Protein AF-A0A0P1F8E0-F1 (afdb_monomer_lite)

Structure (mmCIF, N/CA/C/O backbone):
data_AF-A0A0P1F8E0-F1
#
_entry.id   AF-A0A0P1F8E0-F1
#
loop_
_atom_site.group_PDB
_atom_site.id
_atom_site.type_symbol
_atom_site.label_atom_id
_atom_site.label_alt_id
_atom_site.label_comp_id
_atom_site.label_asym_id
_atom_site.label_entity_id
_atom_site.label_seq_id
_atom_site.pdbx_PDB_ins_code
_atom_site.Cartn_x
_atom_site.Cartn_y
_atom_site.Cartn_z
_atom_site.occupancy
_atom_site.B_iso_or_equiv
_atom_site.auth_seq_id
_atom_site.auth_comp_id
_atom_site.auth_asym_id
_atom_site.auth_atom_id
_atom_site.pdbx_PDB_model_num
ATOM 1 N N . MET A 1 1 ? 24.838 -0.613 16.513 1.00 41.22 1 MET A N 1
ATOM 2 C CA . MET A 1 1 ? 23.738 0.368 16.396 1.00 41.22 1 MET A CA 1
ATOM 3 C C . MET A 1 1 ? 22.427 -0.384 16.225 1.00 41.22 1 MET A C 1
ATOM 5 O 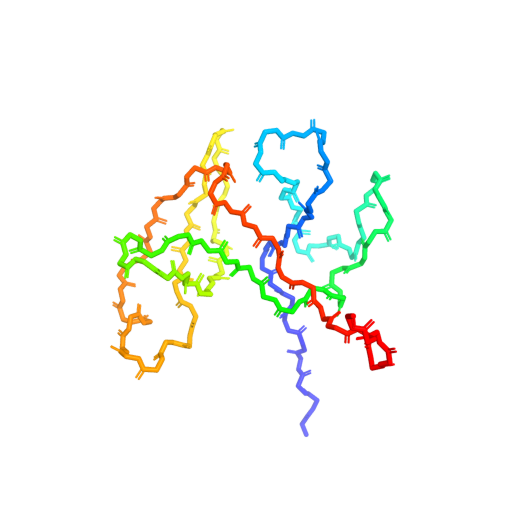O . MET A 1 1 ? 22.296 -1.120 15.259 1.00 41.22 1 MET A O 1
ATOM 9 N N . ALA A 1 2 ? 21.484 -0.265 17.164 1.00 48.47 2 ALA A N 1
ATOM 10 C CA . ALA A 1 2 ? 20.146 -0.818 16.968 1.00 48.47 2 ALA A CA 1
ATOM 11 C C . ALA A 1 2 ? 19.457 0.003 15.871 1.00 48.47 2 ALA A C 1
ATOM 13 O O . ALA A 1 2 ? 19.174 1.183 16.074 1.00 48.47 2 ALA A O 1
ATOM 14 N N . HIS A 1 3 ? 19.244 -0.587 14.694 1.00 52.94 3 HIS A N 1
ATOM 15 C CA . HIS A 1 3 ? 18.397 0.022 13.676 1.00 52.94 3 HIS A CA 1
ATOM 16 C C . HIS A 1 3 ? 17.008 0.191 14.297 1.00 52.94 3 HIS A C 1
ATOM 18 O O . HIS A 1 3 ? 16.289 -0.787 14.490 1.00 52.94 3 HIS A O 1
ATOM 24 N N . LYS A 1 4 ? 16.653 1.424 14.676 1.00 51.78 4 LYS A N 1
ATOM 25 C CA . LYS A 1 4 ? 15.289 1.764 15.083 1.00 51.78 4 LYS A CA 1
ATOM 26 C C . LYS A 1 4 ? 14.419 1.501 13.860 1.00 51.78 4 LYS A C 1
ATOM 28 O O . LYS A 1 4 ? 14.428 2.290 12.919 1.00 51.78 4 LYS A O 1
ATOM 33 N N . TYR A 1 5 ? 13.744 0.356 13.843 1.00 59.50 5 TYR A N 1
ATOM 34 C CA . TYR A 1 5 ? 12.760 0.050 12.819 1.00 59.50 5 TYR A CA 1
ATOM 35 C C . TYR A 1 5 ? 11.672 1.115 12.915 1.00 59.50 5 TYR A C 1
ATOM 37 O O . TYR A 1 5 ? 10.918 1.153 13.888 1.00 59.50 5 TYR A O 1
ATOM 45 N N . GLN A 1 6 ? 11.647 2.022 11.942 1.00 66.31 6 GLN A N 1
ATOM 46 C CA . GLN A 1 6 ? 10.539 2.943 11.785 1.00 66.31 6 GLN A CA 1
ATOM 47 C C . GLN A 1 6 ? 9.493 2.231 10.933 1.00 66.31 6 GLN A C 1
ATOM 49 O O . GLN A 1 6 ? 9.785 1.879 9.786 1.00 66.31 6 GLN A O 1
ATOM 54 N N . PRO A 1 7 ? 8.314 1.936 11.498 1.00 69.38 7 PRO A N 1
ATOM 55 C CA . PRO A 1 7 ? 7.244 1.359 10.713 1.00 69.38 7 PRO A CA 1
ATOM 56 C C . PRO A 1 7 ? 6.834 2.305 9.579 1.00 69.38 7 PRO A C 1
ATOM 58 O O . PRO A 1 7 ? 6.909 3.523 9.759 1.00 69.38 7 PRO A O 1
ATOM 61 N N . PRO A 1 8 ? 6.375 1.771 8.432 1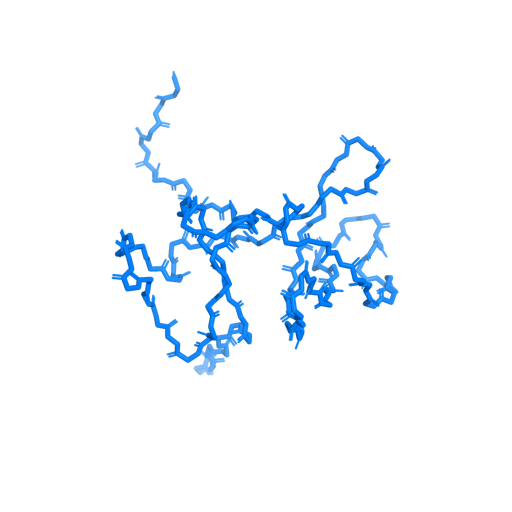.00 81.19 8 PRO A N 1
ATOM 62 C CA . PRO A 1 8 ? 5.788 2.610 7.398 1.00 81.19 8 PRO A CA 1
ATOM 63 C C . PRO A 1 8 ? 4.563 3.321 7.972 1.00 81.19 8 PRO A C 1
ATOM 65 O O . PRO A 1 8 ? 3.878 2.770 8.837 1.00 81.19 8 PRO A O 1
ATOM 68 N N . LYS A 1 9 ? 4.280 4.529 7.478 1.00 87.19 9 LYS A N 1
ATOM 69 C CA . LYS A 1 9 ? 3.155 5.333 7.968 1.00 87.19 9 LYS A CA 1
ATOM 70 C C . LYS A 1 9 ? 1.806 4.643 7.752 1.00 87.19 9 LYS A C 1
ATOM 72 O O . LYS A 1 9 ? 0.929 4.755 8.597 1.00 87.19 9 LYS A O 1
ATOM 77 N N . PHE A 1 10 ? 1.676 3.885 6.666 1.00 91.06 10 PHE A N 1
ATOM 78 C CA . PHE A 1 10 ? 0.521 3.037 6.388 1.00 91.06 10 PHE A CA 1
ATOM 79 C C . PHE A 1 10 ? 0.966 1.708 5.778 1.00 91.06 10 PHE A C 1
ATOM 81 O O . PHE A 1 10 ? 2.053 1.590 5.207 1.00 91.06 10 PHE A O 1
ATOM 88 N N . TRP A 1 11 ? 0.103 0.706 5.871 1.00 90.62 11 TRP A N 1
ATOM 89 C CA . TRP A 1 11 ? 0.225 -0.565 5.166 1.00 90.62 11 TRP A CA 1
ATOM 90 C C . TRP A 1 11 ? -1.147 -1.003 4.655 1.00 90.62 11 TRP A C 1
ATOM 92 O O . TRP A 1 11 ? -2.153 -0.430 5.052 1.00 90.62 11 TRP A O 1
ATOM 102 N N . THR A 1 12 ? -1.212 -1.972 3.744 1.00 89.25 12 THR A N 1
ATOM 103 C CA . THR A 1 12 ? -2.490 -2.397 3.147 1.00 89.25 12 THR A CA 1
ATOM 104 C C . THR A 1 12 ? -2.685 -3.913 3.214 1.00 89.25 12 THR A C 1
ATOM 106 O O . THR A 1 12 ? -1.700 -4.657 3.192 1.00 89.25 12 THR A O 1
ATOM 109 N N . CYS A 1 13 ? -3.940 -4.368 3.326 1.00 86.88 13 CYS A N 1
ATOM 110 C CA . CYS A 1 13 ? -4.352 -5.760 3.098 1.00 86.88 13 CYS A CA 1
ATOM 111 C C . CYS A 1 13 ? -5.162 -5.888 1.789 1.00 86.88 13 CYS A C 1
ATOM 113 O O . CYS A 1 13 ? -5.793 -4.937 1.337 1.00 86.88 13 CYS A O 1
ATOM 115 N N . ASP A 1 14 ? -5.240 -7.102 1.239 1.00 78.62 14 ASP A N 1
ATOM 116 C CA . ASP A 1 14 ? -6.099 -7.471 0.100 1.00 78.62 14 ASP A CA 1
ATOM 117 C C . ASP A 1 14 ? -7.502 -7.936 0.531 1.00 78.62 14 ASP A C 1
ATOM 119 O O . ASP A 1 14 ? -8.234 -8.546 -0.238 1.00 78.62 14 ASP A O 1
ATOM 123 N N . CYS A 1 15 ? -7.878 -7.699 1.786 1.00 79.00 15 CYS A N 1
ATOM 124 C CA . CYS A 1 15 ? -9.135 -8.170 2.337 1.00 79.00 15 CYS A CA 1
ATOM 125 C C . CYS A 1 15 ? -10.333 -7.354 1.803 1.00 79.00 15 CYS A C 1
ATOM 127 O O . CYS A 1 15 ? -10.393 -6.137 1.949 1.00 79.00 15 CYS A O 1
ATOM 129 N N . ASP A 1 16 ? -11.281 -8.070 1.188 1.00 60.88 16 ASP A N 1
ATOM 130 C CA . ASP A 1 16 ? -12.326 -7.641 0.231 1.00 60.88 16 ASP A CA 1
ATOM 131 C C . ASP A 1 16 ? -13.407 -6.667 0.756 1.00 60.88 16 ASP A C 1
ATOM 133 O O . ASP A 1 16 ? -14.429 -6.436 0.120 1.00 60.88 16 ASP A O 1
ATOM 137 N N . ARG A 1 17 ? -13.249 -6.095 1.952 1.00 56.88 17 ARG A N 1
ATOM 138 C CA . ARG A 1 17 ? -14.343 -5.356 2.609 1.00 56.88 17 ARG A CA 1
ATOM 139 C C . ARG A 1 17 ? -14.452 -3.883 2.215 1.00 56.88 17 ARG A C 1
ATOM 141 O O . ARG A 1 17 ? -15.458 -3.261 2.542 1.00 56.88 17 ARG A O 1
ATOM 148 N N . SER A 1 18 ? -13.474 -3.335 1.504 1.00 49.09 18 SER A N 1
ATOM 149 C CA . SER A 1 18 ? -13.500 -1.956 1.019 1.00 49.09 18 SER A CA 1
ATOM 150 C C . SER A 1 18 ? -12.753 -1.879 -0.307 1.00 49.09 18 SER A C 1
ATOM 152 O O . SER A 1 18 ? -11.556 -2.143 -0.365 1.00 49.09 18 SER A O 1
ATOM 154 N N . ILE A 1 19 ? -13.505 -1.585 -1.363 1.00 48.59 19 ILE A N 1
ATOM 155 C CA . ILE A 1 19 ? -13.102 -1.127 -2.698 1.00 48.59 19 ILE A CA 1
ATOM 156 C C . ILE A 1 19 ? -11.619 -0.691 -2.737 1.00 48.59 19 ILE A C 1
ATOM 158 O O . ILE A 1 19 ? -11.286 0.418 -2.337 1.00 48.59 19 ILE A O 1
ATOM 162 N N . GLY A 1 20 ? -10.720 -1.573 -3.191 1.00 50.75 20 GLY A N 1
ATOM 163 C CA . GLY A 1 20 ? -9.292 -1.249 -3.324 1.00 50.75 20 GLY A CA 1
ATOM 164 C C . GLY A 1 20 ? -8.368 -1.559 -2.144 1.00 50.75 20 GLY A C 1
ATOM 165 O O . GLY A 1 20 ? -7.312 -0.949 -2.002 1.00 50.75 20 GLY A O 1
ATOM 166 N N . GLY A 1 21 ? -8.728 -2.537 -1.316 1.00 58.25 21 GLY A N 1
ATOM 167 C CA . GLY A 1 21 ? -7.869 -3.007 -0.232 1.00 58.25 21 GLY A CA 1
ATOM 168 C C . GLY A 1 21 ? -7.971 -2.131 1.015 1.00 58.25 21 GLY A C 1
ATOM 169 O O . GLY A 1 21 ? -8.303 -0.949 0.976 1.00 58.25 21 GLY A O 1
ATOM 170 N N . HIS A 1 22 ? -7.736 -2.736 2.173 1.00 78.19 22 HIS A N 1
ATOM 171 C CA . HIS A 1 22 ? -7.875 -2.050 3.455 1.00 78.19 22 HIS A CA 1
ATOM 172 C C . HIS A 1 22 ? -6.545 -1.382 3.798 1.00 78.19 22 HIS A C 1
ATOM 174 O O . HIS A 1 22 ? -5.576 -2.066 4.141 1.00 78.19 22 HIS A O 1
ATOM 180 N N . ILE A 1 23 ? -6.496 -0.054 3.718 1.00 87.44 23 ILE A N 1
ATOM 181 C CA . ILE A 1 23 ? -5.345 0.718 4.184 1.00 87.44 23 ILE A CA 1
ATOM 182 C C . ILE A 1 23 ? -5.448 0.884 5.700 1.00 87.44 23 ILE A C 1
ATOM 184 O O . ILE A 1 23 ? -6.480 1.276 6.235 1.00 87.44 23 ILE A O 1
ATOM 188 N N . ILE A 1 24 ? -4.362 0.564 6.391 1.00 88.44 24 ILE A N 1
ATOM 189 C CA . ILE A 1 24 ? -4.267 0.490 7.842 1.00 88.44 24 ILE A CA 1
ATOM 190 C C . ILE A 1 24 ? -3.125 1.400 8.285 1.00 88.44 24 ILE A C 1
ATOM 192 O O . ILE A 1 24 ? -2.036 1.391 7.702 1.00 88.44 24 ILE A O 1
ATOM 196 N N . ASP A 1 25 ? -3.365 2.182 9.334 1.00 88.69 25 ASP A N 1
ATOM 197 C CA . ASP A 1 25 ? -2.337 3.029 9.931 1.00 88.69 25 ASP A CA 1
ATOM 198 C C . ASP A 1 25 ? -1.157 2.186 10.451 1.00 88.69 25 ASP A C 1
ATOM 200 O O . ASP A 1 25 ? -1.324 1.097 11.011 1.00 88.69 25 ASP A O 1
ATOM 204 N N . GLY A 1 26 ? 0.059 2.692 10.255 1.00 86.06 26 GLY A N 1
ATOM 205 C CA . GLY A 1 26 ? 1.308 2.068 10.672 1.00 86.06 26 GLY A CA 1
ATOM 206 C C . GLY A 1 26 ? 1.424 1.820 12.177 1.00 86.06 26 GLY A C 1
ATOM 207 O O . GLY A 1 26 ? 2.272 1.035 12.601 1.00 86.06 26 GLY A O 1
ATOM 208 N N . LEU A 1 27 ? 0.584 2.438 13.002 1.00 86.50 27 LEU A N 1
ATOM 209 C CA . LEU A 1 27 ? 0.486 2.137 14.427 1.00 86.50 27 LEU A CA 1
ATOM 210 C C . LEU A 1 27 ? -0.093 0.738 14.688 1.00 86.50 27 LEU A C 1
ATOM 212 O O . LEU A 1 27 ? 0.289 0.096 15.668 1.00 86.50 27 LEU A O 1
ATOM 216 N N . TYR A 1 28 ? -0.952 0.225 13.803 1.00 87.81 28 TYR A N 1
ATOM 217 C CA . TYR A 1 28 ? -1.545 -1.103 13.944 1.00 87.81 28 TYR A CA 1
ATOM 218 C C . TYR A 1 28 ? -0.688 -2.169 13.260 1.00 87.81 28 TYR A C 1
ATOM 220 O O . TYR A 1 28 ? -0.291 -2.048 12.101 1.00 87.81 28 TYR A O 1
ATOM 228 N N . SER A 1 29 ? -0.409 -3.254 13.980 1.00 87.88 29 SER A N 1
ATOM 229 C CA . SER A 1 29 ? 0.427 -4.358 13.498 1.00 87.88 29 SER A CA 1
ATOM 230 C C . SER A 1 29 ? -0.343 -5.442 12.741 1.00 87.88 29 SER A C 1
ATOM 232 O O . SER A 1 29 ? 0.289 -6.245 12.050 1.00 87.88 29 SER A O 1
ATOM 234 N N . THR A 1 30 ? -1.673 -5.464 12.858 1.00 88.81 30 THR A N 1
ATOM 235 C CA . THR A 1 30 ? -2.540 -6.541 12.365 1.00 88.81 30 THR A CA 1
ATOM 236 C C . THR A 1 30 ? -3.831 -5.971 11.792 1.00 88.81 30 THR A C 1
ATOM 238 O O . THR A 1 30 ? -4.375 -5.001 12.320 1.00 88.81 30 THR A O 1
ATOM 241 N N . CYS A 1 31 ? -4.344 -6.582 10.727 1.00 87.69 31 CYS A N 1
ATOM 242 C CA . CYS A 1 31 ? -5.659 -6.257 10.202 1.00 87.69 31 CYS A CA 1
ATOM 243 C C . CYS A 1 31 ? -6.729 -6.899 11.086 1.00 87.69 31 CYS A C 1
ATOM 245 O O . CYS A 1 31 ? -6.756 -8.119 11.238 1.00 87.69 31 CYS A O 1
ATOM 247 N N . VAL A 1 32 ? -7.647 -6.090 11.616 1.00 83.50 32 VAL A N 1
ATOM 248 C CA . VAL A 1 32 ? -8.724 -6.565 12.502 1.00 83.50 32 VAL A CA 1
ATOM 249 C C . VAL A 1 32 ? -9.689 -7.542 11.824 1.00 83.50 32 VAL A C 1
ATOM 251 O O . VAL A 1 32 ? -10.348 -8.313 12.510 1.00 83.50 32 VAL A O 1
ATOM 254 N N . TYR A 1 33 ? -9.771 -7.527 10.488 1.00 83.56 33 TYR A N 1
ATOM 255 C CA . TYR A 1 33 ? -10.722 -8.354 9.741 1.00 83.56 33 TYR A CA 1
ATOM 256 C C . TYR A 1 33 ? -10.136 -9.686 9.280 1.00 83.56 33 TYR A C 1
ATOM 258 O O . TYR A 1 33 ? -10.772 -10.719 9.449 1.00 83.56 33 TYR A O 1
ATOM 266 N N . CYS A 1 34 ? -8.946 -9.678 8.671 1.00 84.81 34 CYS A N 1
ATOM 267 C CA . CYS A 1 34 ? -8.345 -10.892 8.109 1.00 84.81 34 CYS A CA 1
ATOM 268 C C . CYS A 1 34 ? -7.214 -11.476 8.961 1.00 84.81 34 CYS A C 1
ATOM 270 O O . CYS A 1 34 ? -6.692 -12.534 8.626 1.00 84.81 34 CYS A O 1
ATOM 272 N N . GLY A 1 35 ? -6.790 -10.787 10.024 1.00 86.12 35 GLY A N 1
ATOM 273 C CA . GLY A 1 35 ? -5.726 -11.251 10.912 1.00 86.12 35 GLY A CA 1
ATOM 274 C C . GLY A 1 35 ? -4.315 -11.210 10.317 1.00 86.12 35 GLY A C 1
ATOM 275 O O . GLY A 1 35 ? -3.369 -11.534 11.025 1.00 86.12 35 GLY A O 1
ATOM 276 N N . LYS A 1 36 ? -4.136 -10.789 9.054 1.00 88.69 36 LYS A N 1
ATOM 277 C CA . LYS A 1 36 ? -2.800 -10.626 8.460 1.00 88.69 36 LYS A CA 1
ATOM 278 C C . LYS A 1 36 ? -1.995 -9.585 9.223 1.00 88.69 36 LYS A C 1
ATOM 280 O O . LYS A 1 36 ? -2.540 -8.564 9.653 1.00 88.69 36 LYS A O 1
ATOM 285 N N . HIS A 1 37 ? -0.693 -9.809 9.328 1.00 89.31 37 HIS A N 1
ATOM 286 C CA . HIS A 1 37 ? 0.210 -8.904 10.014 1.00 89.31 37 HIS A CA 1
ATOM 287 C C . HIS A 1 37 ? 1.030 -8.055 9.045 1.00 89.31 37 HIS A C 1
ATOM 289 O O . HIS A 1 37 ? 1.520 -8.520 8.016 1.00 89.31 37 HIS A O 1
ATOM 295 N N . ARG A 1 38 ? 1.311 -6.809 9.438 1.00 89.12 38 ARG A N 1
ATOM 296 C CA . ARG A 1 38 ? 2.158 -5.894 8.661 1.00 89.12 38 ARG A CA 1
ATOM 297 C C . ARG A 1 38 ? 3.537 -6.475 8.359 1.00 89.12 38 ARG A C 1
ATOM 299 O O . ARG A 1 38 ? 4.097 -6.217 7.303 1.00 89.12 38 ARG A O 1
ATOM 306 N N . HIS A 1 39 ? 4.123 -7.239 9.280 1.00 87.56 39 HIS A N 1
ATOM 307 C CA . HIS A 1 39 ? 5.463 -7.794 9.074 1.00 87.56 39 HIS A CA 1
ATOM 308 C C . HIS A 1 39 ? 5.511 -8.847 7.952 1.00 87.56 39 HIS A C 1
ATOM 310 O O . HIS A 1 39 ? 6.599 -9.151 7.458 1.00 87.56 39 HIS A O 1
ATOM 316 N N . GLU A 1 40 ? 4.361 -9.392 7.550 1.00 88.44 40 GLU A N 1
ATOM 317 C CA . GLU A 1 40 ? 4.212 -10.306 6.415 1.00 88.44 40 GLU A CA 1
ATOM 318 C C . GLU A 1 40 ? 4.115 -9.548 5.084 1.00 88.44 40 GLU A C 1
ATOM 320 O O . GLU A 1 40 ? 4.375 -10.125 4.028 1.00 88.44 40 GLU A O 1
ATOM 325 N N . LEU A 1 41 ? 3.786 -8.251 5.112 1.00 88.88 41 LEU A N 1
ATOM 326 C CA . LEU A 1 41 ? 3.789 -7.396 3.931 1.00 88.88 41 LEU A CA 1
ATOM 327 C C . LEU A 1 41 ? 5.234 -7.173 3.468 1.00 88.88 41 LEU A C 1
ATOM 329 O O . LEU A 1 41 ? 6.109 -6.780 4.246 1.00 88.88 41 LEU A O 1
ATOM 333 N N . LYS A 1 42 ? 5.496 -7.447 2.190 1.00 88.88 42 LYS A N 1
ATOM 334 C CA . LYS A 1 42 ? 6.798 -7.216 1.560 1.00 88.88 42 LYS A CA 1
ATOM 335 C C . LYS A 1 42 ? 6.876 -5.803 0.994 1.00 88.88 42 LYS A C 1
ATOM 337 O O . LYS A 1 42 ? 7.839 -5.095 1.266 1.00 88.88 42 LYS A O 1
ATOM 342 N N . GLU A 1 43 ? 5.882 -5.420 0.201 1.00 90.19 43 GLU A N 1
ATOM 343 C CA . GLU A 1 43 ? 5.840 -4.151 -0.527 1.00 90.19 43 GLU A CA 1
ATOM 344 C C . GLU A 1 43 ? 4.390 -3.777 -0.870 1.00 90.19 43 GLU A C 1
ATOM 346 O O . GLU A 1 43 ? 3.522 -4.646 -0.947 1.00 90.19 43 GLU A O 1
ATOM 351 N N . ILE A 1 44 ? 4.124 -2.486 -1.067 1.00 91.19 44 ILE A N 1
ATOM 352 C CA . ILE A 1 44 ? 2.859 -1.982 -1.619 1.00 91.19 44 ILE A CA 1
ATOM 353 C C . ILE A 1 44 ? 3.125 -1.659 -3.081 1.00 91.19 44 ILE A C 1
ATOM 355 O O . ILE A 1 44 ? 4.152 -1.051 -3.381 1.00 91.19 44 ILE A O 1
ATOM 359 N N . VAL A 1 45 ? 2.238 -2.070 -3.982 1.00 91.69 45 VAL A N 1
ATOM 360 C CA . VAL A 1 45 ? 2.415 -1.856 -5.418 1.00 91.69 45 VAL A CA 1
ATOM 361 C C . VAL A 1 45 ? 1.232 -1.139 -6.050 1.00 91.69 45 VAL A C 1
ATOM 363 O O . VAL A 1 45 ? 0.095 -1.322 -5.624 1.00 91.69 45 VAL A O 1
ATOM 366 N N . VAL A 1 46 ? 1.524 -0.345 -7.081 1.00 91.38 46 VAL A N 1
ATOM 367 C CA . VAL A 1 46 ? 0.535 0.342 -7.927 1.00 91.38 46 VAL A CA 1
ATOM 368 C C . VAL A 1 46 ? 0.886 0.159 -9.408 1.00 91.38 46 VAL A C 1
ATOM 370 O O . VAL A 1 46 ? 2.071 0.030 -9.725 1.00 91.38 46 VAL A O 1
ATOM 373 N N . PRO A 1 47 ? -0.080 0.150 -10.341 1.00 91.00 47 PRO A N 1
ATOM 374 C CA . PRO A 1 47 ? 0.181 0.160 -11.776 1.00 91.00 47 PRO A CA 1
ATOM 375 C C . PRO A 1 47 ? 1.078 1.332 -12.182 1.00 91.00 47 PRO A C 1
ATOM 377 O O . PRO A 1 47 ? 0.852 2.471 -11.783 1.00 91.00 47 PRO A O 1
ATOM 380 N N . SER A 1 48 ? 2.083 1.066 -13.017 1.00 86.00 48 SER A N 1
ATOM 381 C CA . SER A 1 48 ? 2.972 2.114 -13.534 1.00 86.00 48 SER A CA 1
ATOM 382 C C . SER A 1 48 ? 2.421 2.841 -14.762 1.00 86.00 48 SER A C 1
ATOM 384 O O . SER A 1 48 ? 3.018 3.815 -15.211 1.00 86.00 48 SER A O 1
ATOM 386 N N . GLY A 1 49 ? 1.348 2.325 -15.372 1.00 82.56 49 GLY A N 1
ATOM 387 C CA . GLY A 1 49 ? 0.864 2.765 -16.687 1.00 82.56 49 GLY A CA 1
ATOM 388 C C . GLY A 1 49 ? 1.761 2.351 -17.866 1.00 82.56 49 GLY A C 1
ATOM 389 O O . GLY A 1 49 ? 1.368 2.513 -19.014 1.00 82.56 49 GLY A O 1
ATOM 390 N N . LEU A 1 50 ? 2.933 1.760 -17.601 1.00 81.75 50 LEU A N 1
ATOM 391 C CA . LEU A 1 50 ? 3.921 1.321 -18.599 1.00 81.75 50 LEU A CA 1
ATOM 392 C C . LEU A 1 50 ? 3.956 -0.211 -18.757 1.00 81.75 50 LEU A C 1
ATOM 394 O O . LEU A 1 50 ? 4.975 -0.779 -19.138 1.00 81.75 50 LEU A O 1
ATOM 398 N N . GLY A 1 51 ? 2.869 -0.896 -18.392 1.00 80.12 51 GLY A N 1
ATOM 399 C CA . GLY A 1 51 ? 2.797 -2.363 -18.402 1.00 80.12 51 GLY A CA 1
ATOM 400 C C . GLY A 1 51 ? 3.494 -3.048 -17.218 1.00 80.12 51 GLY A C 1
ATOM 401 O O . GLY A 1 51 ? 3.740 -4.249 -17.268 1.00 80.12 51 GLY A O 1
ATOM 402 N N . GLY A 1 52 ? 3.810 -2.307 -16.150 1.00 85.31 52 GLY A N 1
ATOM 403 C CA . GLY A 1 52 ? 4.418 -2.838 -14.928 1.00 85.31 52 GLY A CA 1
ATOM 404 C C . GLY A 1 52 ? 3.754 -2.310 -13.657 1.00 85.31 52 GLY A C 1
ATOM 405 O O . GLY A 1 52 ? 2.681 -1.707 -13.693 1.00 85.31 52 GLY A O 1
ATOM 406 N N . VAL A 1 53 ? 4.420 -2.525 -12.522 1.00 89.00 53 VAL A N 1
ATOM 407 C CA . VAL A 1 53 ? 4.006 -1.984 -11.222 1.00 89.00 53 VAL A CA 1
ATOM 408 C C . VAL A 1 53 ? 5.154 -1.227 -10.565 1.00 89.00 53 VAL A C 1
ATOM 410 O O . VAL A 1 53 ? 6.315 -1.612 -10.700 1.00 89.00 53 VAL A O 1
ATOM 413 N N . PHE A 1 54 ? 4.829 -0.163 -9.840 1.00 91.12 54 PHE A N 1
ATOM 414 C CA . PHE A 1 54 ? 5.751 0.540 -8.964 1.00 91.12 54 PHE A CA 1
ATOM 415 C C . PHE A 1 54 ? 5.566 0.079 -7.531 1.00 91.12 54 PHE A C 1
ATOM 417 O O . PHE A 1 54 ? 4.441 0.001 -7.048 1.00 91.12 54 PHE A O 1
ATOM 424 N N . CYS A 1 55 ? 6.676 -0.168 -6.843 1.00 91.56 55 CYS A N 1
ATOM 425 C CA . CYS A 1 55 ? 6.674 -0.327 -5.398 1.00 91.56 55 CYS A CA 1
ATOM 426 C C . CYS A 1 55 ? 6.594 1.060 -4.766 1.00 91.56 55 CYS A C 1
ATOM 428 O O . CYS A 1 55 ? 7.338 1.956 -5.162 1.00 91.56 55 CYS A O 1
ATOM 430 N N . VAL A 1 56 ? 5.695 1.255 -3.809 1.00 92.25 56 VAL A N 1
ATOM 431 C CA . VAL A 1 56 ? 5.401 2.571 -3.242 1.00 92.25 56 VAL A CA 1
ATOM 432 C C . VAL A 1 56 ? 5.297 2.550 -1.720 1.00 92.25 56 VAL A C 1
ATOM 434 O O . VAL A 1 56 ? 5.102 1.510 -1.095 1.00 92.25 56 VAL A O 1
ATOM 437 N N . GLU A 1 57 ? 5.402 3.734 -1.131 1.00 92.62 57 GLU A N 1
ATOM 438 C CA . GLU A 1 57 ? 4.983 4.052 0.229 1.00 92.62 57 GLU A CA 1
ATOM 439 C C . GLU A 1 57 ? 3.764 4.975 0.174 1.00 92.62 57 GLU A C 1
ATOM 441 O O . GLU A 1 57 ? 3.726 5.902 -0.636 1.00 92.62 57 GLU A O 1
ATOM 446 N N . ILE A 1 58 ? 2.783 4.751 1.048 1.00 92.56 58 ILE A N 1
ATOM 447 C CA . ILE A 1 58 ? 1.629 5.640 1.208 1.00 92.56 58 ILE A CA 1
ATOM 448 C C . ILE A 1 58 ? 1.996 6.753 2.199 1.00 92.56 58 ILE A C 1
ATOM 450 O O . ILE A 1 58 ? 2.405 6.482 3.326 1.00 92.56 58 ILE A O 1
ATOM 454 N N . LEU A 1 59 ? 1.828 8.009 1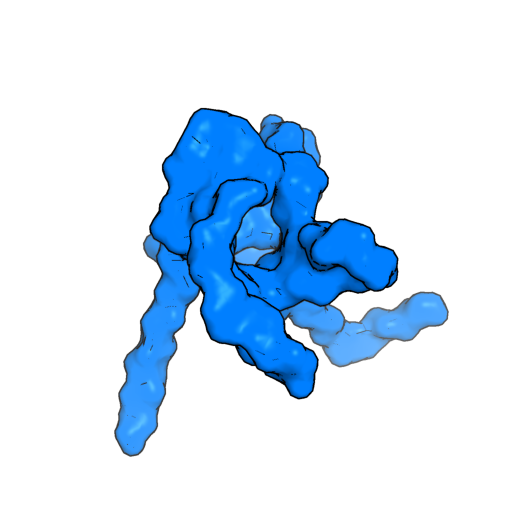.789 1.00 92.50 59 LEU A N 1
ATOM 455 C CA . LEU A 1 59 ? 2.145 9.197 2.589 1.00 92.50 59 LEU A CA 1
ATOM 456 C C . LEU A 1 59 ? 0.912 9.782 3.290 1.00 92.50 59 LEU A C 1
ATOM 458 O O . LEU A 1 59 ? 1.008 10.281 4.420 1.00 92.50 59 LEU A O 1
ATOM 462 N N . SER A 1 60 ? -0.238 9.746 2.619 1.00 91.50 60 SER A N 1
ATOM 463 C CA . SER A 1 60 ? -1.536 10.186 3.135 1.00 91.50 60 SER A CA 1
ATOM 464 C C . SER A 1 60 ? -2.670 9.431 2.448 1.00 91.50 60 SER A C 1
ATOM 466 O O . SER A 1 60 ? -2.517 8.954 1.323 1.00 91.50 60 SER A O 1
ATOM 468 N N . VAL A 1 61 ? -3.794 9.336 3.149 1.00 89.25 61 VAL A N 1
ATOM 469 C CA . VAL A 1 61 ? -5.021 8.667 2.713 1.00 89.25 61 VAL A CA 1
ATOM 470 C C . VAL A 1 61 ? -6.125 9.722 2.686 1.00 89.25 61 VAL A C 1
ATOM 472 O O . VAL A 1 61 ? -6.251 10.484 3.644 1.00 89.25 61 VAL A O 1
ATOM 475 N N . GLU A 1 62 ? -6.863 9.792 1.584 1.00 87.44 62 GLU A N 1
ATOM 476 C CA . GLU A 1 62 ? -8.043 10.647 1.386 1.00 87.44 62 GLU A CA 1
ATOM 477 C C . GLU A 1 62 ? -9.295 9.759 1.228 1.00 87.44 62 GLU A C 1
ATOM 479 O O . GLU A 1 62 ? -9.241 8.582 1.571 1.00 87.44 62 GLU A O 1
ATOM 484 N N . GLU A 1 63 ? -10.436 10.288 0.772 1.00 81.75 63 GLU A N 1
ATOM 485 C CA . GLU A 1 63 ? -11.711 9.539 0.764 1.00 81.75 63 GLU A CA 1
ATOM 486 C C . GLU A 1 63 ? -11.700 8.302 -0.161 1.00 81.75 63 GLU A C 1
ATOM 488 O O . GLU A 1 63 ? -12.137 7.233 0.258 1.00 81.75 63 GLU A O 1
ATOM 493 N N . ASP A 1 64 ? -11.126 8.405 -1.367 1.00 85.06 64 ASP A N 1
ATOM 494 C CA . ASP A 1 64 ? -11.101 7.315 -2.371 1.00 85.06 64 ASP A CA 1
ATOM 495 C C . ASP A 1 64 ? -9.710 7.077 -2.992 1.00 85.06 64 ASP A C 1
ATOM 497 O O . ASP A 1 64 ? -9.528 6.296 -3.939 1.00 85.06 64 ASP A O 1
ATOM 501 N N . CYS A 1 65 ? -8.700 7.789 -2.499 1.00 89.94 65 CYS A N 1
ATOM 502 C CA . CYS A 1 65 ? -7.362 7.777 -3.065 1.00 89.94 65 CYS A CA 1
ATOM 503 C C . CYS A 1 65 ? -6.279 7.944 -2.000 1.00 89.94 65 CYS A C 1
ATOM 505 O O . CYS A 1 65 ? -6.511 8.409 -0.884 1.00 89.94 65 CYS A O 1
ATOM 507 N N . ALA A 1 66 ? -5.064 7.534 -2.346 1.00 91.19 66 ALA A N 1
ATOM 508 C CA . ALA A 1 66 ? -3.894 7.700 -1.505 1.00 91.19 66 ALA A CA 1
ATOM 509 C C . ALA A 1 66 ? -2.817 8.469 -2.256 1.00 91.19 66 ALA A C 1
ATOM 511 O O . ALA A 1 66 ? -2.573 8.238 -3.444 1.00 91.19 66 ALA A O 1
ATOM 512 N N . LYS A 1 67 ? -2.110 9.336 -1.535 1.00 94.25 67 LYS A N 1
ATOM 513 C CA . LYS A 1 67 ? -0.876 9.931 -2.034 1.00 94.25 67 LYS A CA 1
ATOM 514 C C . LYS A 1 67 ? 0.266 8.967 -1.771 1.00 94.25 67 LYS A C 1
ATOM 516 O O . LYS A 1 67 ? 0.539 8.624 -0.620 1.00 94.25 67 LYS A O 1
ATOM 521 N N . VAL A 1 68 ? 0.947 8.555 -2.830 1.00 93.38 68 VAL A N 1
ATOM 522 C CA . VAL A 1 68 ? 2.012 7.557 -2.785 1.00 93.38 68 VAL A CA 1
ATOM 523 C C . VAL A 1 68 ? 3.325 8.113 -3.316 1.00 93.38 68 VAL A C 1
ATOM 525 O O . VAL A 1 68 ? 3.353 9.039 -4.126 1.00 93.38 68 VAL A O 1
ATOM 528 N N . LYS A 1 69 ? 4.433 7.537 -2.857 1.00 93.69 69 LYS A N 1
ATOM 529 C CA . LYS A 1 69 ? 5.781 7.812 -3.353 1.00 93.69 69 LYS A CA 1
ATOM 530 C C . LYS A 1 69 ? 6.438 6.512 -3.788 1.00 93.69 69 LYS A C 1
ATOM 532 O O . LYS A 1 69 ? 6.413 5.541 -3.041 1.00 93.69 69 LYS A O 1
ATOM 537 N N . VAL A 1 70 ? 7.063 6.505 -4.962 1.00 92.06 70 VAL A N 1
ATOM 538 C CA . VAL A 1 70 ? 7.805 5.339 -5.458 1.00 92.06 70 VAL A CA 1
ATOM 539 C C . VAL A 1 70 ? 9.023 5.073 -4.580 1.00 92.06 70 VAL A C 1
ATOM 541 O O . VAL A 1 70 ? 9.794 5.974 -4.251 1.00 92.06 70 VAL A O 1
ATOM 544 N N . LEU A 1 71 ? 9.193 3.809 -4.210 1.00 86.75 71 LEU A N 1
ATOM 545 C CA . LEU A 1 71 ? 10.343 3.297 -3.489 1.00 86.75 71 LEU A CA 1
ATOM 546 C C . LEU A 1 71 ? 11.266 2.555 -4.453 1.00 86.75 71 LEU A C 1
ATOM 548 O O . LEU A 1 71 ? 10.804 1.734 -5.241 1.00 86.75 71 LEU A O 1
ATOM 552 N N . LYS A 1 72 ? 12.578 2.790 -4.312 1.00 70.12 72 LYS A N 1
ATOM 553 C CA . LYS A 1 72 ? 13.664 1.959 -4.865 1.00 70.12 72 LYS A CA 1
ATOM 554 C C . LYS A 1 72 ? 13.406 1.485 -6.301 1.00 70.12 72 LYS A C 1
ATOM 556 O O . LYS A 1 72 ? 13.298 0.286 -6.555 1.00 70.12 72 LYS A O 1
ATOM 561 N N . SER A 1 73 ? 13.322 2.423 -7.237 1.00 65.44 73 SER A N 1
ATOM 562 C CA . SER A 1 73 ? 13.207 2.072 -8.648 1.00 65.44 73 SER A CA 1
ATOM 563 C C . SER A 1 73 ? 14.586 1.924 -9.280 1.00 65.44 73 SER A C 1
ATOM 565 O O . SER A 1 73 ? 15.394 2.845 -9.237 1.00 65.44 73 SER A O 1
ATOM 567 N N . SER A 1 74 ? 14.854 0.788 -9.925 1.00 63.06 74 SER A N 1
ATOM 568 C CA . SER A 1 74 ? 16.106 0.569 -10.668 1.00 63.06 74 SER A CA 1
ATOM 569 C C . SER A 1 74 ? 16.288 1.534 -11.848 1.00 63.06 74 SER A C 1
ATOM 571 O O . SER A 1 74 ? 17.406 1.712 -12.318 1.00 63.06 74 SER A O 1
ATOM 573 N N . ASN A 1 75 ? 15.205 2.177 -12.297 1.00 72.69 75 ASN A N 1
ATOM 574 C CA . ASN A 1 75 ? 15.185 3.043 -13.476 1.00 72.69 75 ASN A CA 1
ATOM 575 C C . ASN A 1 75 ? 15.040 4.537 -13.112 1.00 72.69 75 ASN A C 1
ATOM 577 O O . ASN A 1 75 ? 14.688 5.339 -13.970 1.00 72.69 75 ASN A O 1
ATOM 581 N N . GLY A 1 76 ? 15.252 4.916 -11.844 1.00 75.50 76 GLY A N 1
ATOM 582 C CA . GLY A 1 76 ? 15.201 6.314 -11.388 1.00 75.50 76 GLY A CA 1
ATOM 583 C C . GLY A 1 76 ? 13.796 6.876 -11.140 1.00 75.50 76 GLY A C 1
ATOM 584 O O . GLY A 1 76 ? 13.644 8.065 -10.863 1.00 75.50 76 GLY A O 1
ATOM 585 N N . PHE A 1 77 ? 12.749 6.044 -11.196 1.00 80.38 77 PHE A N 1
ATOM 586 C CA . PHE A 1 77 ? 11.378 6.484 -10.893 1.00 80.38 77 PHE A CA 1
ATOM 587 C C . PHE A 1 77 ? 11.160 6.858 -9.414 1.00 80.38 77 PHE A C 1
ATOM 589 O O . PHE A 1 77 ? 10.125 7.422 -9.081 1.00 80.38 77 PHE A O 1
ATOM 596 N N . ASP A 1 78 ? 12.116 6.589 -8.522 1.00 80.62 78 ASP A N 1
ATOM 597 C CA . ASP A 1 78 ? 12.096 7.076 -7.135 1.00 80.62 78 ASP A CA 1
ATOM 598 C C . ASP A 1 78 ? 12.278 8.603 -7.025 1.00 80.62 78 ASP A C 1
ATOM 600 O O . ASP A 1 78 ? 11.914 9.186 -6.001 1.00 80.62 78 ASP A O 1
ATOM 604 N N . ALA A 1 79 ? 12.767 9.255 -8.089 1.00 83.94 79 ALA A N 1
ATOM 605 C CA . ALA A 1 79 ? 12.832 10.711 -8.201 1.00 83.94 79 ALA A CA 1
ATOM 606 C C . ALA A 1 79 ? 11.492 11.352 -8.609 1.00 83.94 79 ALA A C 1
ATOM 608 O O . ALA A 1 79 ? 11.375 12.580 -8.603 1.00 83.94 79 ALA A O 1
ATOM 609 N N . LEU A 1 80 ? 10.478 10.551 -8.967 1.00 85.50 80 LEU A N 1
ATOM 610 C CA . LEU A 1 80 ? 9.156 11.081 -9.279 1.00 85.50 80 LEU A CA 1
ATOM 611 C C . LEU A 1 80 ? 8.556 11.785 -8.052 1.00 85.50 80 LEU A C 1
ATOM 613 O O . LEU A 1 80 ? 8.654 11.274 -6.928 1.00 85.50 80 LEU A O 1
ATOM 617 N N . PRO A 1 81 ? 7.894 12.940 -8.248 1.00 89.19 81 PRO A N 1
ATOM 618 C CA . PRO A 1 81 ? 7.147 13.564 -7.171 1.00 89.19 81 PRO A CA 1
ATOM 619 C C . PRO A 1 81 ? 6.036 12.613 -6.695 1.00 89.19 81 PRO A C 1
ATOM 621 O O . PRO A 1 81 ? 5.502 11.844 -7.499 1.00 89.19 81 PRO A O 1
ATOM 624 N N . PRO A 1 82 ? 5.655 12.658 -5.406 1.00 92.81 82 PRO A N 1
ATOM 625 C CA . PRO A 1 82 ? 4.530 11.875 -4.921 1.00 92.81 82 PRO A CA 1
ATOM 626 C C . PRO A 1 82 ? 3.258 12.183 -5.712 1.00 92.81 82 PRO A C 1
ATOM 628 O O . PRO A 1 82 ? 2.941 13.352 -5.943 1.00 92.81 82 PRO A O 1
ATOM 631 N N . PHE A 1 83 ? 2.516 11.145 -6.074 1.00 92.56 83 PHE A N 1
ATOM 632 C CA . PHE A 1 83 ? 1.312 11.242 -6.895 1.00 92.56 83 PHE A CA 1
ATOM 633 C C . PHE A 1 83 ? 0.140 10.522 -6.238 1.00 92.56 83 PHE A C 1
ATOM 635 O O . PHE A 1 83 ? 0.312 9.749 -5.296 1.00 92.56 83 PHE A O 1
ATOM 642 N N . THR A 1 84 ? -1.062 10.809 -6.722 1.00 93.81 84 THR A N 1
ATOM 643 C CA . THR A 1 84 ? -2.301 10.245 -6.188 1.00 93.81 84 THR A CA 1
ATOM 644 C C . THR A 1 84 ? -2.706 9.015 -6.988 1.00 93.81 84 THR A C 1
ATOM 646 O O . THR A 1 84 ? -2.683 9.036 -8.217 1.00 93.81 84 THR A O 1
ATOM 649 N N . VAL A 1 85 ? -3.094 7.953 -6.287 1.00 91.31 85 VAL A N 1
ATOM 650 C CA . VAL A 1 85 ? -3.625 6.714 -6.869 1.00 91.31 85 VAL A CA 1
ATOM 651 C C . VAL A 1 85 ? -4.961 6.368 -6.219 1.00 91.31 85 VAL A C 1
ATOM 653 O O . VAL A 1 85 ? -5.103 6.544 -5.006 1.00 91.31 85 VAL A O 1
ATOM 656 N N . PRO A 1 86 ? -5.956 5.892 -6.980 1.00 90.69 86 PRO A N 1
ATOM 657 C CA . PRO A 1 86 ? -7.205 5.429 -6.392 1.00 90.69 86 PRO A C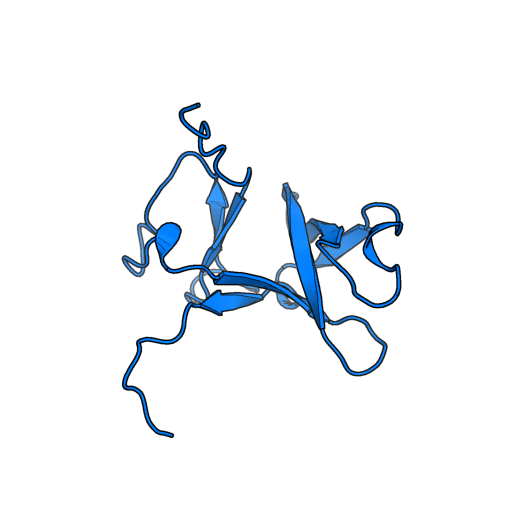A 1
ATOM 658 C C . PRO A 1 86 ? -6.963 4.113 -5.646 1.00 90.69 86 PRO A C 1
ATOM 660 O O . PRO A 1 86 ? -6.110 3.319 -6.046 1.00 90.69 86 PRO A O 1
ATOM 663 N N . PHE A 1 87 ? -7.730 3.844 -4.589 1.00 87.50 87 PHE A N 1
ATOM 664 C CA . PHE A 1 87 ? -7.519 2.639 -3.775 1.00 87.50 87 PHE A CA 1
ATOM 665 C C . PHE A 1 87 ? -7.575 1.350 -4.588 1.00 87.50 87 PHE A C 1
ATOM 667 O O . PHE A 1 87 ? -6.758 0.464 -4.381 1.00 87.50 87 PHE A O 1
ATOM 674 N N . LYS A 1 88 ? -8.467 1.267 -5.581 1.00 85.56 88 LYS A N 1
ATOM 675 C CA . LYS A 1 88 ? -8.592 0.102 -6.479 1.00 85.56 88 LYS A CA 1
ATOM 676 C C . LYS A 1 88 ? -7.280 -0.328 -7.150 1.00 85.56 88 LYS A C 1
ATOM 678 O O . LYS A 1 88 ? -7.144 -1.489 -7.515 1.00 85.56 88 LYS A O 1
ATOM 683 N N . ASP A 1 89 ? -6.344 0.605 -7.303 1.00 88.94 89 ASP A N 1
ATOM 684 C CA . ASP A 1 89 ? -5.058 0.391 -7.956 1.00 88.94 89 ASP A CA 1
ATOM 685 C C . ASP A 1 89 ? -3.928 0.132 -6.940 1.00 88.94 89 ASP A C 1
ATOM 687 O O . ASP A 1 89 ? -2.785 -0.094 -7.328 1.00 88.94 89 ASP A O 1
ATOM 691 N N . ILE A 1 90 ? -4.214 0.146 -5.636 1.00 89.81 90 ILE A N 1
ATOM 692 C CA . ILE A 1 90 ? -3.254 -0.155 -4.572 1.00 89.81 90 ILE A CA 1
ATOM 693 C C . ILE A 1 90 ? -3.391 -1.624 -4.186 1.00 89.81 90 ILE A C 1
ATOM 695 O O . ILE A 1 90 ? -4.445 -2.072 -3.746 1.00 89.81 90 ILE A O 1
ATOM 699 N N . ALA A 1 91 ? -2.296 -2.375 -4.277 1.00 89.50 91 ALA A N 1
ATOM 700 C CA . ALA A 1 91 ? -2.281 -3.781 -3.894 1.00 89.50 91 ALA A CA 1
ATOM 701 C C . ALA A 1 91 ? -1.121 -4.105 -2.940 1.00 89.50 91 ALA A C 1
ATOM 703 O O . ALA A 1 91 ? 0.008 -3.645 -3.149 1.00 89.50 91 ALA A O 1
ATOM 704 N N . PRO A 1 92 ? -1.342 -4.935 -1.906 1.00 90.00 92 PRO A N 1
ATOM 705 C CA . PRO A 1 92 ? -0.248 -5.495 -1.131 1.00 90.00 92 PRO A CA 1
A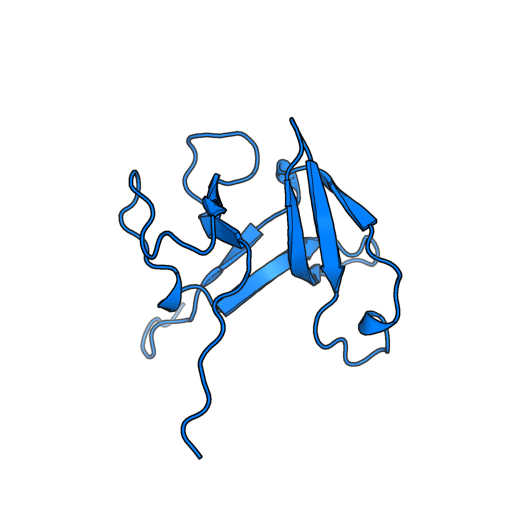TOM 706 C C . PRO A 1 92 ? 0.437 -6.628 -1.888 1.00 90.00 92 PRO A C 1
ATOM 708 O O . PRO A 1 92 ? -0.205 -7.516 -2.449 1.00 90.00 92 PRO A O 1
ATOM 711 N N . ARG A 1 93 ? 1.763 -6.671 -1.806 1.00 88.94 93 ARG A N 1
ATOM 712 C CA . ARG A 1 93 ? 2.551 -7.868 -2.092 1.00 88.94 93 ARG A CA 1
ATOM 713 C C . ARG A 1 93 ? 3.082 -8.444 -0.797 1.00 88.94 93 ARG A C 1
ATOM 715 O O . ARG A 1 93 ? 3.860 -7.815 -0.079 1.00 88.94 93 ARG A O 1
ATOM 722 N N . TRP A 1 94 ? 2.675 -9.669 -0.516 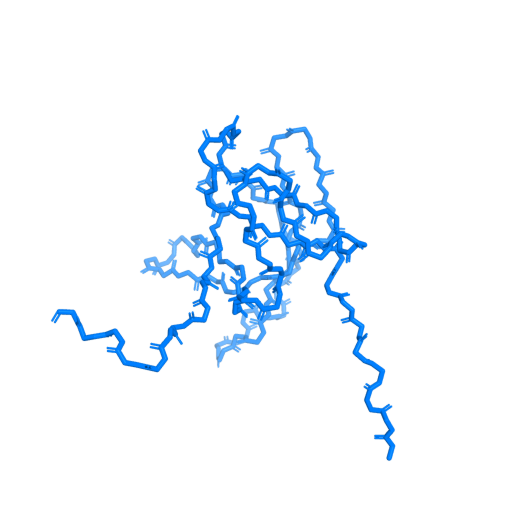1.00 88.75 94 TRP A N 1
ATOM 723 C CA . TRP A 1 94 ? 3.076 -10.402 0.677 1.00 88.75 94 TRP A CA 1
ATOM 724 C C . TRP A 1 94 ? 4.431 -11.077 0.480 1.00 88.75 94 TRP A C 1
ATOM 726 O O . TRP A 1 94 ? 4.853 -11.376 -0.640 1.00 88.75 94 TRP A O 1
ATOM 736 N N . LYS A 1 95 ? 5.140 -11.314 1.582 1.00 86.56 95 LYS A N 1
ATOM 737 C CA . LYS A 1 95 ? 6.325 -12.169 1.571 1.00 86.56 95 LYS A CA 1
ATOM 738 C C . LYS A 1 95 ? 5.888 -13.579 1.187 1.00 86.56 95 LYS A C 1
ATOM 740 O O . LYS A 1 95 ? 4.945 -14.116 1.760 1.00 86.56 95 LYS A O 1
ATOM 745 N N . HIS A 1 96 ? 6.592 -14.179 0.235 1.00 74.00 96 HIS A N 1
ATOM 746 C CA . HIS A 1 96 ? 6.411 -15.594 -0.055 1.00 74.00 96 HIS A CA 1
ATOM 747 C C . HIS A 1 96 ? 6.845 -16.400 1.168 1.00 74.00 96 HIS A C 1
ATOM 749 O O . HIS A 1 96 ? 7.934 -16.169 1.706 1.00 74.00 96 HIS A O 1
ATOM 755 N N . LYS A 1 97 ? 6.018 -17.354 1.596 1.00 60.81 97 LYS A N 1
ATOM 756 C CA . LYS A 1 97 ? 6.477 -18.391 2.515 1.00 60.81 97 LYS A CA 1
ATOM 757 C C . LYS A 1 97 ? 7.492 -19.247 1.763 1.00 60.81 97 LYS A C 1
ATOM 759 O O . LYS A 1 97 ? 7.228 -19.706 0.652 1.00 60.81 97 LYS A O 1
ATOM 764 N N . VAL A 1 98 ? 8.675 -19.425 2.347 1.00 47.94 98 VAL A N 1
ATOM 765 C CA . VAL A 1 98 ? 9.660 -20.393 1.851 1.00 47.94 98 VAL A CA 1
ATOM 766 C C . VAL A 1 98 ? 8.981 -21.766 1.865 1.00 47.94 98 VAL A C 1
ATOM 768 O O . VAL A 1 98 ? 8.714 -22.291 2.941 1.00 47.94 98 VAL A O 1
ATOM 771 N N . GLY A 1 99 ? 8.647 -22.302 0.685 1.00 53.12 99 GLY A N 1
ATOM 772 C CA . GLY A 1 99 ? 8.038 -23.629 0.524 1.00 53.12 99 GLY A CA 1
ATOM 773 C C . GLY A 1 99 ? 6.722 -23.704 -0.265 1.00 53.12 99 GLY A C 1
ATOM 774 O O . GLY A 1 99 ? 6.292 -24.811 -0.565 1.00 53.12 99 GLY A O 1
ATOM 775 N N . GLU A 1 100 ? 6.090 -22.588 -0.645 1.00 46.50 100 GLU A N 1
ATOM 776 C CA . GLU A 1 100 ? 4.928 -22.628 -1.555 1.00 46.50 100 GLU A CA 1
ATOM 777 C C . GLU A 1 100 ? 5.394 -22.778 -3.014 1.00 46.50 100 GLU A C 1
ATOM 779 O O . GLU A 1 100 ? 5.865 -21.829 -3.643 1.00 46.50 100 GLU A O 1
ATOM 784 N N . ILE A 1 101 ? 5.304 -24.006 -3.528 1.00 53.47 101 ILE A N 1
ATOM 785 C CA . ILE A 1 101 ? 5.529 -24.364 -4.933 1.00 53.47 101 ILE A CA 1
ATOM 786 C C . ILE A 1 101 ? 4.193 -24.155 -5.666 1.00 53.47 101 ILE A C 1
ATOM 788 O O . ILE A 1 101 ? 3.159 -24.599 -5.170 1.00 53.47 101 ILE A O 1
ATOM 792 N N . ARG A 1 102 ? 4.216 -23.438 -6.798 1.00 48.69 102 ARG A N 1
ATOM 793 C CA . ARG A 1 102 ? 3.052 -23.249 -7.686 1.00 48.69 102 ARG A CA 1
ATOM 794 C C . ARG A 1 102 ? 2.677 -24.536 -8.406 1.00 48.69 102 ARG A C 1
ATOM 796 O O . ARG A 1 102 ? 3.617 -25.275 -8.773 1.00 48.69 102 ARG A O 1
#

pLDDT: mean 80.6, std 14.2, range [41.22, 94.25]

Foldseek 3Di:
DPPPPDFFQWDFDPDDPDQQTDIGGSVDQADPPPRDGPVQFDFKWFDPVPPDIFTWGFPDDDDFKTFIAGDDDPVPSNVPDTDIDGSNRIHTDGDDDVPDDD

Organism: NCBI:txid321267

Secondary structure (DSSP, 8-state):
--------SEEEE--TTSTT-EEEETT-SB-TTT--BGGGEEEEEEE-SSSSEEEEEEEEE-SSEEEEEE---TTSGGGSPPEEEEGGG-EEEEPPPTT---

Radius of gyration: 14.04 Å; chains: 1; bounding box: 38×38×36 Å

Sequence (102 aa):
MAHKYQPPKFWTCDCDRSIGGHIIDGLYSTCVYCGKHRHELKEIVVPSGLGGVFCVEILSVEEDCAKVKVLKSSNGFDALPPFTVPFKDIAPRWKHKVGEIR